Protein AF-A0A835T4K8-F1 (afdb_monomer_lite)

Structure (mmCIF, N/CA/C/O backbone):
data_AF-A0A835T4K8-F1
#
_entry.id   AF-A0A835T4K8-F1
#
loop_
_atom_site.group_PDB
_atom_site.id
_atom_site.type_symbol
_atom_site.label_atom_id
_atom_site.label_alt_id
_atom_site.label_comp_id
_atom_site.label_asym_id
_atom_site.label_entity_id
_atom_site.label_seq_id
_atom_site.pdbx_PDB_ins_code
_atom_site.Cartn_x
_atom_site.Cartn_y
_atom_site.Cartn_z
_atom_site.occupancy
_atom_site.B_iso_or_equiv
_atom_site.auth_seq_id
_atom_site.auth_comp_id
_atom_site.auth_asym_id
_atom_site.auth_atom_id
_atom_site.pdbx_PDB_model_num
ATOM 1 N N . MET A 1 1 ? 9.497 -25.000 -21.346 1.00 41.28 1 MET A N 1
ATOM 2 C CA . MET A 1 1 ? 8.220 -25.095 -22.082 1.00 41.28 1 MET A CA 1
ATOM 3 C C . MET A 1 1 ? 7.830 -23.677 -22.474 1.00 41.28 1 MET A C 1
ATOM 5 O O . MET A 1 1 ? 7.503 -22.902 -21.590 1.00 41.28 1 MET A O 1
ATOM 9 N N . GLN A 1 2 ? 7.992 -23.298 -23.743 1.00 48.81 2 GLN A N 1
ATOM 10 C CA . GLN A 1 2 ? 7.588 -21.987 -24.271 1.00 48.81 2 GLN A CA 1
ATOM 11 C C . GLN A 1 2 ? 6.262 -22.185 -25.005 1.00 48.81 2 GLN A C 1
ATOM 13 O O . GLN A 1 2 ? 6.246 -22.577 -26.166 1.00 48.81 2 GLN A O 1
ATOM 18 N N . GLN A 1 3 ? 5.153 -22.020 -24.285 1.00 55.59 3 GLN A N 1
ATOM 19 C CA . GLN A 1 3 ? 3.846 -21.821 -24.908 1.00 55.59 3 GLN A CA 1
ATOM 20 C C . GLN A 1 3 ? 3.642 -20.318 -25.089 1.00 55.59 3 GLN A C 1
ATOM 22 O O . GLN A 1 3 ? 3.999 -19.540 -24.206 1.00 55.59 3 GLN A O 1
ATOM 27 N N . GLU A 1 4 ? 3.094 -19.912 -26.231 1.00 58.22 4 GLU A N 1
ATOM 28 C CA . GLU A 1 4 ? 2.767 -18.512 -26.489 1.00 58.22 4 GLU A CA 1
ATOM 29 C C . GLU A 1 4 ? 1.722 -18.013 -25.483 1.00 58.22 4 GLU A C 1
ATOM 31 O O . GLU A 1 4 ? 0.611 -18.546 -25.382 1.00 58.22 4 GLU A O 1
ATOM 36 N N . CYS A 1 5 ? 2.081 -16.978 -24.722 1.00 62.59 5 CYS A N 1
ATOM 37 C CA . CYS A 1 5 ? 1.152 -16.302 -23.827 1.00 62.59 5 CYS A CA 1
ATOM 38 C C . CYS A 1 5 ? -0.005 -15.711 -24.648 1.00 62.59 5 CYS A C 1
ATOM 40 O O . CYS A 1 5 ? 0.227 -15.073 -25.670 1.00 62.59 5 CYS A O 1
ATOM 42 N N . TYR A 1 6 ? -1.240 -15.899 -24.170 1.00 57.28 6 TYR A N 1
ATOM 43 C CA . TYR A 1 6 ? -2.485 -15.427 -24.804 1.00 57.28 6 TYR A CA 1
ATOM 44 C C . TYR A 1 6 ? -2.905 -16.141 -26.106 1.00 57.28 6 TYR A C 1
ATOM 46 O O . TYR A 1 6 ? -3.811 -15.667 -26.787 1.00 57.28 6 TYR A O 1
ATOM 54 N N . SER A 1 7 ? -2.344 -17.317 -26.415 1.00 55.56 7 SER A N 1
ATOM 55 C CA . SER A 1 7 ? -2.743 -18.132 -27.575 1.00 55.56 7 SER A CA 1
ATOM 56 C C . SER A 1 7 ? -3.488 -19.419 -27.171 1.00 55.56 7 SER A C 1
ATOM 58 O O . SER A 1 7 ? -3.120 -20.107 -26.213 1.00 55.56 7 SER A O 1
ATOM 60 N N . GLY A 1 8 ? -4.566 -19.746 -27.896 1.00 71.25 8 GLY A N 1
ATOM 61 C CA . GLY A 1 8 ? -5.300 -21.016 -27.796 1.00 71.25 8 GLY A CA 1
ATOM 62 C C . GLY A 1 8 ? -5.804 -21.385 -26.390 1.00 71.25 8 GLY A C 1
ATOM 63 O O . GLY A 1 8 ? -6.522 -20.627 -25.734 1.00 71.25 8 GLY A O 1
ATOM 64 N N . THR A 1 9 ? -5.437 -22.582 -25.922 1.00 62.53 9 THR A N 1
ATOM 65 C CA . THR A 1 9 ? -5.886 -23.188 -24.652 1.00 62.53 9 THR A CA 1
ATOM 66 C C . THR A 1 9 ? -5.449 -22.395 -23.411 1.00 62.53 9 THR A C 1
ATOM 68 O O . THR A 1 9 ? -6.134 -22.436 -22.388 1.00 62.53 9 THR A O 1
ATOM 71 N N . HIS A 1 10 ? -4.351 -21.627 -23.487 1.00 63.00 10 HIS A N 1
ATOM 72 C CA . HIS A 1 10 ? -3.866 -20.800 -22.374 1.00 63.00 10 HIS A CA 1
ATOM 73 C C . HIS A 1 10 ? -4.842 -19.662 -22.041 1.00 63.00 10 HIS A C 1
ATOM 75 O O . HIS A 1 10 ? -5.163 -19.435 -20.874 1.00 63.00 10 HIS A O 1
ATOM 81 N N . LEU A 1 11 ? -5.374 -18.996 -23.070 1.00 65.94 11 LEU A N 1
ATOM 82 C CA . LEU A 1 11 ? -6.341 -17.909 -22.916 1.00 65.94 11 LEU A CA 1
ATOM 83 C C . LEU A 1 11 ? -7.701 -18.419 -22.417 1.00 65.94 11 LEU A C 1
ATOM 85 O O . LEU A 1 11 ? -8.299 -17.821 -21.529 1.00 65.94 11 LEU A O 1
ATOM 89 N N . SER A 1 12 ? -8.193 -19.528 -22.975 1.00 68.44 12 SER A N 1
ATOM 90 C CA . SER A 1 12 ? -9.554 -19.999 -22.687 1.00 68.44 12 SER A CA 1
ATOM 91 C C . SER A 1 12 ? -9.682 -20.787 -21.383 1.00 68.44 12 SER A C 1
ATOM 93 O O . SER A 1 12 ? -10.781 -20.844 -20.840 1.00 68.44 12 SER A O 1
ATOM 95 N N . VAL A 1 13 ? -8.614 -21.434 -20.902 1.00 71.88 13 VAL A N 1
ATOM 96 C CA . VAL A 1 13 ? -8.686 -22.330 -19.733 1.00 71.88 13 VAL A CA 1
ATOM 97 C C . VAL A 1 13 ? -7.884 -21.781 -18.558 1.00 71.88 13 VAL A C 1
ATOM 99 O O . VAL A 1 13 ? -8.412 -21.663 -17.458 1.00 71.88 13 VAL A O 1
ATOM 102 N N . TYR A 1 14 ? -6.629 -21.384 -18.769 1.00 75.25 14 TYR A N 1
ATOM 103 C CA . TYR A 1 14 ? -5.743 -21.018 -17.659 1.00 75.25 14 TYR A CA 1
ATOM 104 C C . TYR A 1 14 ? -5.964 -19.592 -17.148 1.00 75.25 14 TYR A C 1
ATOM 106 O O . TYR A 1 14 ? -5.910 -19.375 -15.939 1.00 75.25 14 TYR A O 1
ATOM 114 N N . VAL A 1 15 ? -6.286 -18.633 -18.024 1.00 78.06 15 VAL A N 1
ATOM 115 C CA . VAL A 1 15 ? -6.652 -17.266 -17.606 1.00 78.06 15 VAL A CA 1
ATOM 116 C C . VAL A 1 15 ? -7.896 -17.245 -16.708 1.00 78.06 15 VAL A C 1
ATOM 118 O O . VAL A 1 15 ? -7.796 -16.682 -15.621 1.00 78.06 15 VAL A O 1
ATOM 121 N N . PRO A 1 16 ? -9.046 -17.861 -17.057 1.00 81.38 16 PRO A N 1
ATOM 122 C CA . PRO A 1 16 ? -10.211 -17.829 -16.174 1.00 81.38 16 PRO A CA 1
ATOM 123 C C . PRO A 1 16 ? -9.976 -18.583 -14.861 1.00 81.38 16 PRO A C 1
ATOM 125 O O . PRO A 1 16 ? -10.434 -18.121 -13.821 1.00 81.38 16 PRO A O 1
ATOM 128 N N . ILE A 1 17 ? -9.216 -19.686 -14.868 1.00 83.12 17 ILE A N 1
ATOM 129 C CA . ILE A 1 17 ? -8.826 -20.380 -13.629 1.00 83.12 17 ILE A CA 1
ATOM 130 C C . ILE A 1 17 ? -7.956 -19.472 -12.753 1.00 83.12 17 ILE A C 1
ATOM 132 O O . ILE A 1 17 ? -8.201 -19.369 -11.553 1.00 83.12 17 ILE A O 1
ATOM 136 N N . GLY A 1 18 ? -6.982 -18.777 -13.344 1.00 79.62 18 GLY A N 1
ATOM 137 C CA . GLY A 1 18 ? -6.147 -17.803 -12.645 1.00 79.62 18 GLY A CA 1
ATOM 138 C C . GLY A 1 18 ? -6.964 -16.644 -12.076 1.00 79.62 18 GLY A C 1
ATOM 139 O O . GLY A 1 18 ? -6.785 -16.286 -10.917 1.00 79.62 18 GLY A O 1
ATOM 140 N N . VAL A 1 19 ? -7.920 -16.112 -12.842 1.00 82.62 19 VAL A N 1
ATOM 141 C CA . VAL A 1 19 ? -8.845 -15.068 -12.379 1.00 82.62 19 VAL A CA 1
ATOM 142 C C . VAL A 1 19 ? -9.666 -15.577 -11.198 1.00 82.62 19 VAL A C 1
ATOM 144 O O . VAL A 1 19 ? -9.672 -14.941 -10.152 1.00 82.62 19 VAL A O 1
ATOM 147 N N . VAL A 1 20 ? -10.299 -16.747 -11.303 1.00 85.75 20 VAL A N 1
ATOM 148 C CA . VAL A 1 20 ? -11.089 -17.316 -10.200 1.00 85.75 20 VAL A CA 1
ATOM 149 C C . VAL A 1 20 ? -10.221 -17.574 -8.969 1.00 85.75 20 VAL A C 1
ATOM 151 O O . VAL A 1 20 ? -10.651 -17.270 -7.860 1.00 85.75 20 VAL A O 1
ATOM 154 N N . ALA A 1 21 ? -8.997 -18.077 -9.140 1.00 82.69 21 ALA A N 1
ATOM 155 C CA . ALA A 1 21 ? -8.068 -18.297 -8.037 1.00 82.69 21 ALA A CA 1
ATOM 156 C C . ALA A 1 21 ? -7.663 -16.979 -7.362 1.00 82.69 21 ALA A C 1
ATOM 158 O O . ALA A 1 21 ? -7.707 -16.897 -6.139 1.00 82.69 21 ALA A O 1
ATOM 159 N N . VAL A 1 22 ? -7.342 -15.931 -8.125 1.00 81.94 22 VAL A N 1
ATOM 160 C CA . VAL A 1 22 ? -7.031 -14.601 -7.576 1.00 81.94 22 VAL A CA 1
ATOM 161 C C . VAL A 1 22 ? -8.241 -14.032 -6.847 1.00 81.94 22 VAL A C 1
ATOM 163 O O . VAL A 1 22 ? -8.120 -13.626 -5.699 1.00 81.94 22 VAL A O 1
ATOM 166 N N . PHE A 1 23 ? -9.428 -14.061 -7.453 1.00 83.06 23 PHE A N 1
ATOM 167 C CA . PHE A 1 23 ? -10.642 -13.576 -6.799 1.00 83.06 23 PHE A CA 1
ATOM 168 C C . PHE A 1 23 ? -10.931 -14.354 -5.512 1.00 83.06 23 PHE A C 1
ATOM 170 O O . PHE A 1 23 ? -11.195 -13.744 -4.480 1.00 83.06 23 PHE A O 1
ATOM 177 N N . MET A 1 24 ? -10.826 -15.683 -5.535 1.00 85.81 24 MET A N 1
ATOM 178 C CA . MET A 1 24 ? -11.051 -16.500 -4.348 1.00 85.81 24 MET A CA 1
ATOM 179 C C . MET A 1 24 ? -9.999 -16.207 -3.274 1.00 85.81 24 MET A C 1
ATOM 181 O O . MET A 1 24 ? -10.359 -15.884 -2.155 1.00 85.81 24 MET A O 1
ATOM 185 N N . TYR A 1 25 ? -8.706 -16.247 -3.574 1.00 83.06 25 TYR A N 1
ATOM 186 C CA . TYR A 1 25 ? -7.681 -16.084 -2.540 1.00 83.06 25 TYR A CA 1
ATOM 187 C C . TYR A 1 25 ? -7.519 -14.641 -2.050 1.00 83.06 25 TYR A C 1
ATOM 189 O O . TYR A 1 25 ? -7.189 -14.439 -0.884 1.00 83.06 25 TYR A O 1
ATOM 197 N N . CYS A 1 26 ? -7.776 -13.641 -2.892 1.00 84.31 26 CYS A N 1
ATOM 198 C CA . CYS A 1 26 ? -7.615 -12.236 -2.525 1.00 84.31 26 CYS A CA 1
ATOM 199 C C . CYS A 1 26 ? -8.864 -11.620 -1.882 1.00 84.31 26 CYS A C 1
ATOM 201 O O . CYS A 1 26 ? -8.721 -10.796 -0.983 1.00 84.31 26 CYS A O 1
ATOM 203 N N . LEU A 1 27 ? -10.080 -11.994 -2.307 1.00 85.56 27 LEU A N 1
ATOM 204 C CA . LEU A 1 27 ? -11.319 -11.415 -1.755 1.00 85.56 27 LEU A CA 1
ATOM 205 C C . LEU A 1 27 ? -11.922 -12.236 -0.616 1.00 85.56 27 LEU A C 1
ATOM 207 O O . LEU A 1 27 ? -12.676 -11.687 0.186 1.00 85.56 27 LEU A O 1
ATOM 211 N N . LEU A 1 28 ? -11.600 -13.526 -0.500 1.00 85.88 28 LEU A N 1
ATOM 212 C CA . LEU A 1 28 ? -12.109 -14.345 0.599 1.00 85.88 28 LEU A CA 1
ATOM 213 C C . LEU A 1 28 ? -11.623 -13.847 1.973 1.00 85.88 28 LEU A C 1
ATOM 215 O O . LEU A 1 28 ? -12.470 -13.745 2.855 1.00 85.88 28 LEU A O 1
ATOM 219 N N . PRO A 1 29 ? -10.350 -13.453 2.188 1.00 85.50 29 PRO A N 1
ATOM 220 C CA . PRO A 1 29 ? -9.915 -12.892 3.470 1.00 85.50 29 PRO A CA 1
ATOM 221 C C . PRO A 1 29 ? -10.694 -11.636 3.921 1.00 85.50 29 PRO A C 1
ATOM 223 O O . PRO A 1 29 ? -11.221 -11.666 5.042 1.00 85.50 29 PRO A O 1
ATOM 226 N N . PRO A 1 30 ? -10.878 -10.580 3.092 1.00 85.88 30 PRO A N 1
ATOM 227 C CA . PRO A 1 30 ? -11.669 -9.411 3.487 1.00 85.88 30 PRO A CA 1
ATOM 228 C C . PRO A 1 30 ? -13.146 -9.732 3.689 1.00 85.88 30 PRO A C 1
ATOM 230 O O . PRO A 1 30 ? -13.746 -9.209 4.633 1.00 85.88 30 PRO A O 1
ATOM 233 N N . LEU A 1 31 ? -13.721 -10.627 2.878 1.00 86.38 31 LEU A N 1
ATOM 234 C CA . LEU A 1 31 ? -15.108 -11.075 3.033 1.00 86.38 31 LEU A CA 1
ATOM 235 C C . LEU A 1 31 ? -15.319 -11.879 4.316 1.00 86.38 31 LEU A C 1
ATOM 237 O O . LEU A 1 31 ? -16.278 -11.626 5.039 1.00 86.38 31 LEU A O 1
ATOM 241 N N . VAL A 1 32 ? -14.435 -12.828 4.621 1.00 84.88 32 VAL A N 1
ATOM 242 C CA . VAL A 1 32 ? -14.511 -13.635 5.846 1.00 84.88 32 VAL A CA 1
ATOM 243 C C . VAL A 1 32 ? -14.350 -12.739 7.066 1.00 84.88 32 VAL A C 1
ATOM 245 O O . VAL A 1 32 ? -15.167 -12.831 7.978 1.00 84.88 32 VAL A O 1
ATOM 248 N N . SER A 1 33 ? -13.374 -11.826 7.056 1.00 80.62 33 SER A N 1
ATOM 249 C CA . SER A 1 33 ? -13.172 -10.859 8.142 1.00 80.62 33 SER A CA 1
ATOM 250 C C . SER A 1 33 ? -14.419 -9.991 8.348 1.00 80.62 33 SER A C 1
ATOM 252 O O . SER A 1 33 ? -14.897 -9.850 9.473 1.00 80.62 33 SER A O 1
ATOM 254 N N . TYR A 1 34 ? -15.021 -9.503 7.258 1.00 83.44 34 TYR A N 1
ATOM 255 C CA . TYR A 1 34 ? -16.244 -8.699 7.304 1.00 83.44 34 TYR A CA 1
ATOM 256 C C . TYR A 1 34 ? -17.441 -9.484 7.852 1.00 83.44 34 TYR A C 1
ATOM 258 O O . TYR A 1 34 ? -18.149 -9.011 8.743 1.00 83.44 34 TYR A O 1
ATOM 266 N N . LEU A 1 35 ? -17.675 -10.693 7.333 1.00 83.06 35 LEU A N 1
ATOM 267 C CA . LEU A 1 35 ? -18.799 -11.547 7.718 1.00 83.06 35 LEU A CA 1
ATOM 268 C C . LEU A 1 35 ? -18.691 -12.011 9.166 1.00 83.06 35 LEU A C 1
ATOM 270 O O . LEU A 1 35 ? -19.697 -12.045 9.876 1.00 83.06 35 LEU A O 1
ATOM 274 N N . LEU A 1 36 ? -17.482 -12.344 9.612 1.00 76.12 36 LEU A N 1
ATOM 275 C CA . LEU A 1 36 ? -17.216 -12.725 10.990 1.00 76.12 36 LEU A CA 1
ATOM 276 C C . LEU A 1 36 ? -17.552 -11.558 11.923 1.00 76.12 36 LEU A C 1
ATOM 278 O O . LEU A 1 36 ? -18.342 -11.723 12.854 1.00 76.12 36 LEU A O 1
ATOM 282 N N . MET A 1 37 ? -17.060 -10.357 11.615 1.00 71.25 37 MET A N 1
ATOM 283 C CA . MET A 1 37 ? -17.355 -9.164 12.408 1.00 71.25 37 MET A CA 1
ATOM 284 C C . MET A 1 37 ? -18.851 -8.809 12.392 1.00 71.25 37 MET A C 1
ATOM 286 O O . MET A 1 37 ? -19.435 -8.474 13.423 1.00 71.25 37 MET A O 1
ATOM 290 N N . TRP A 1 38 ? -19.510 -8.948 11.236 1.00 75.88 38 TRP A N 1
ATOM 291 C CA . TRP A 1 38 ? -20.951 -8.730 11.100 1.00 75.88 38 TRP A CA 1
ATOM 292 C C . TRP A 1 38 ? -21.766 -9.718 11.937 1.00 75.88 38 TRP A C 1
ATOM 294 O O . TRP A 1 38 ? -22.768 -9.335 12.542 1.00 75.88 38 TRP A O 1
ATOM 304 N N . ARG A 1 39 ? -21.363 -10.992 11.977 1.00 73.19 39 ARG A N 1
ATOM 305 C CA . ARG A 1 39 ? -22.070 -12.048 12.712 1.00 73.19 39 ARG A CA 1
ATOM 306 C C . ARG A 1 39 ? -21.904 -11.889 14.223 1.00 73.19 39 ARG A C 1
ATOM 308 O O . ARG A 1 39 ? -22.876 -12.055 14.956 1.00 73.19 39 ARG A O 1
ATOM 315 N N . HIS A 1 40 ? -20.714 -11.500 14.675 1.00 67.19 40 HIS A N 1
ATOM 316 C CA . HIS A 1 40 ? -20.409 -11.331 16.096 1.00 67.19 40 HIS A CA 1
ATOM 317 C C . HIS A 1 40 ? -20.816 -9.964 16.672 1.00 67.19 40 HIS A C 1
ATOM 319 O O . HIS A 1 40 ? -20.864 -9.826 17.891 1.00 67.19 40 HIS A O 1
ATOM 325 N N . ARG A 1 41 ? -21.253 -8.994 15.849 1.00 65.62 41 ARG A N 1
ATOM 326 C CA . ARG A 1 41 ? -21.726 -7.662 16.301 1.00 65.62 41 ARG A CA 1
ATOM 327 C C . ARG A 1 41 ? -22.867 -7.676 17.332 1.00 65.62 41 ARG A C 1
ATOM 329 O O . ARG A 1 41 ? -23.146 -6.645 17.931 1.00 65.62 41 ARG A O 1
ATOM 336 N N . LYS A 1 42 ? -23.604 -8.788 17.463 1.00 59.31 42 LYS A N 1
ATOM 337 C CA . LYS A 1 42 ? -24.748 -8.937 18.386 1.00 59.31 42 LYS A CA 1
ATOM 338 C C . LYS A 1 42 ? -24.445 -9.815 19.610 1.00 59.31 42 LYS A C 1
ATOM 340 O O . LYS A 1 42 ? -25.319 -9.963 20.452 1.00 59.31 42 LYS A O 1
ATOM 345 N N . GLN A 1 43 ? -23.241 -10.384 19.711 1.00 55.53 43 GLN A N 1
ATOM 346 C CA . GLN A 1 43 ? -22.799 -11.264 20.807 1.00 55.53 43 GLN A CA 1
ATOM 347 C C . GLN A 1 43 ? -21.579 -10.676 21.543 1.00 55.53 43 GLN A C 1
ATOM 349 O O . GLN A 1 43 ? -20.693 -11.407 21.973 1.00 55.53 43 GLN A O 1
ATOM 354 N N . LEU A 1 44 ? -21.510 -9.345 21.667 1.00 51.38 44 LEU A N 1
ATOM 355 C CA . LEU A 1 44 ? -20.374 -8.653 22.294 1.00 51.38 44 LEU A CA 1
ATOM 356 C C . LEU A 1 44 ? -20.209 -8.931 23.802 1.00 51.38 44 LEU A C 1
ATOM 358 O O . LEU A 1 44 ? -19.161 -8.601 24.344 1.00 51.38 44 LEU A O 1
ATOM 362 N N . ASP A 1 45 ? -21.200 -9.535 24.461 1.00 51.97 45 ASP A N 1
ATOM 363 C CA . ASP A 1 45 ? -21.183 -9.795 25.911 1.00 51.97 45 ASP A CA 1
ATOM 364 C C . ASP A 1 45 ? -20.706 -11.215 26.277 1.00 51.97 45 ASP A C 1
ATOM 366 O O . ASP A 1 45 ? -20.682 -11.596 27.446 1.00 51.97 45 ASP A O 1
ATOM 370 N N . ASP A 1 46 ? -20.333 -12.030 25.283 1.00 56.66 46 ASP A N 1
ATOM 371 C CA . ASP A 1 46 ? -19.881 -13.397 25.528 1.00 56.66 46 ASP A CA 1
ATOM 372 C C . ASP A 1 46 ? -18.370 -13.429 25.827 1.00 56.66 46 ASP A C 1
ATOM 374 O O . ASP A 1 46 ? -17.520 -13.128 24.979 1.00 56.66 46 ASP A O 1
ATOM 378 N N . HIS A 1 47 ? -18.030 -13.802 27.064 1.00 54.19 47 HIS A N 1
ATOM 379 C CA . HIS A 1 47 ? -16.677 -13.774 27.636 1.00 54.19 47 HIS A CA 1
ATOM 380 C C . HIS A 1 47 ? -15.651 -14.568 26.800 1.00 54.19 47 HIS A C 1
ATOM 382 O O . HIS A 1 47 ? -14.459 -14.260 26.803 1.00 54.19 47 HIS A O 1
ATOM 388 N N . HIS A 1 48 ? -16.117 -15.569 26.043 1.00 55.66 48 HIS A N 1
ATOM 389 C CA . HIS A 1 48 ? -15.283 -16.421 25.194 1.00 55.66 48 HIS A CA 1
ATOM 390 C C . HIS A 1 48 ? -14.872 -15.736 23.875 1.00 55.66 48 HIS A C 1
ATOM 392 O O . HIS A 1 48 ? -13.730 -15.861 23.428 1.00 55.66 48 HIS A O 1
ATOM 398 N N . VAL A 1 49 ? -15.769 -14.942 23.278 1.00 56.62 49 VAL A N 1
ATOM 399 C CA . VAL A 1 49 ? -15.502 -14.173 22.047 1.00 56.62 49 VAL A CA 1
ATOM 400 C C . VAL A 1 49 ? -14.545 -13.015 22.35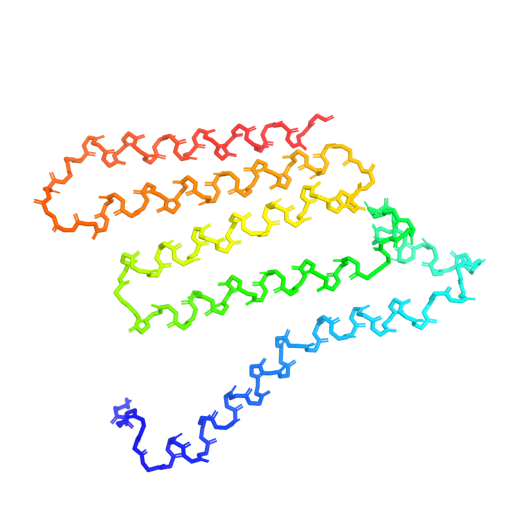3 1.00 56.62 49 VAL A C 1
ATOM 402 O O . VAL A 1 49 ? -13.633 -12.739 21.574 1.00 56.62 49 VAL A O 1
ATOM 405 N N . GLY A 1 50 ? -14.671 -12.402 23.534 1.00 57.03 50 GLY A N 1
ATOM 406 C CA . GLY A 1 50 ? -13.779 -11.340 24.005 1.00 57.03 50 GLY A CA 1
ATOM 407 C C . GLY A 1 50 ? -12.322 -11.768 24.230 1.00 57.03 50 GLY A C 1
ATOM 408 O O . GLY A 1 50 ? -11.431 -10.936 24.084 1.00 57.03 50 GLY A O 1
ATOM 409 N N . GLN A 1 51 ? -12.039 -13.041 24.536 1.00 56.09 51 GLN A N 1
ATOM 410 C CA . GLN A 1 51 ? -10.656 -13.519 24.696 1.00 56.09 51 GLN A CA 1
ATOM 411 C C . GLN A 1 51 ? -9.975 -13.851 23.364 1.00 56.09 51 GLN A C 1
ATOM 413 O O . GLN A 1 51 ? -8.806 -13.517 23.183 1.00 56.09 51 GLN A O 1
ATOM 418 N N . VAL A 1 52 ? -10.700 -14.453 22.417 1.00 60.50 52 VAL A N 1
ATOM 419 C CA . VAL A 1 52 ? -10.140 -14.841 21.109 1.00 60.50 52 VAL A CA 1
ATOM 420 C C . VAL A 1 52 ? -10.064 -13.643 20.159 1.00 60.50 52 VAL A C 1
ATOM 422 O O . VAL A 1 52 ? -9.042 -13.424 19.512 1.00 60.50 52 VAL A O 1
ATOM 425 N N . TYR A 1 53 ? -11.111 -12.815 20.115 1.00 59.41 53 TYR A N 1
ATOM 426 C CA . TYR A 1 53 ? -11.163 -11.624 19.260 1.00 59.41 53 TYR A CA 1
ATOM 427 C C . TYR A 1 53 ? -10.725 -10.351 19.975 1.00 59.41 53 TYR A C 1
ATOM 429 O O . TYR A 1 53 ? -10.619 -9.308 19.336 1.00 59.41 53 TYR A O 1
ATOM 437 N N . GLY A 1 54 ? -10.419 -10.416 21.275 1.00 56.12 54 GLY A N 1
ATOM 438 C CA . GLY A 1 54 ? -9.977 -9.273 22.070 1.00 56.12 54 GLY A CA 1
ATOM 439 C C . GLY A 1 54 ? -8.745 -8.586 21.502 1.00 56.12 54 GLY A C 1
ATOM 440 O O . GLY A 1 54 ? -8.674 -7.368 21.539 1.00 56.12 54 GLY A O 1
ATOM 441 N N . PHE A 1 55 ? -7.803 -9.315 20.903 1.00 58.38 55 PHE A N 1
ATOM 442 C CA . PHE A 1 55 ? -6.662 -8.685 20.232 1.00 58.38 55 PHE A CA 1
ATOM 443 C C . PHE A 1 55 ? -7.089 -7.848 19.011 1.00 58.38 55 PHE A C 1
ATOM 445 O O . PHE A 1 55 ? -6.635 -6.716 18.849 1.00 58.38 55 PHE A O 1
ATOM 452 N N . LEU A 1 56 ? -8.020 -8.369 18.204 1.00 57.06 56 LEU A N 1
ATOM 453 C CA . LEU A 1 56 ? -8.544 -7.698 17.012 1.00 57.06 56 LEU A CA 1
ATOM 454 C C . LEU A 1 56 ? -9.457 -6.513 17.384 1.00 57.06 56 LEU A C 1
ATOM 456 O O . LEU A 1 56 ? -9.321 -5.423 16.842 1.00 57.06 56 LEU A O 1
ATOM 460 N N . TYR A 1 57 ? -10.344 -6.693 18.367 1.00 58.53 57 TYR A N 1
ATOM 461 C CA . TYR A 1 57 ? -11.296 -5.675 18.828 1.00 58.53 57 TYR A CA 1
ATOM 462 C C . TYR A 1 57 ? -10.654 -4.577 19.683 1.00 58.53 57 TYR A C 1
ATOM 464 O O . TYR A 1 57 ? -11.111 -3.440 19.660 1.00 58.53 57 TYR A O 1
ATOM 472 N N . LYS A 1 58 ? -9.593 -4.872 20.446 1.00 62.41 58 LYS A N 1
ATOM 473 C CA . LYS A 1 58 ? -8.957 -3.889 21.346 1.00 62.41 58 LYS A CA 1
ATOM 474 C C . LYS A 1 58 ? -8.063 -2.902 20.593 1.00 62.41 58 LYS A C 1
ATOM 476 O O . LYS A 1 58 ? -7.786 -1.824 21.125 1.00 62.41 58 LYS A O 1
ATOM 481 N N . ARG A 1 59 ? -7.648 -3.249 19.365 1.00 66.69 59 ARG A N 1
ATOM 482 C CA . ARG A 1 59 ? -6.840 -2.407 18.470 1.00 66.69 59 ARG A CA 1
ATOM 483 C C . ARG A 1 59 ? -7.642 -1.254 17.857 1.00 66.69 59 ARG A C 1
ATOM 485 O O . ARG A 1 59 ? -7.095 -0.159 17.705 1.00 66.69 59 ARG A O 1
ATOM 492 N N . TYR A 1 60 ? -8.924 -1.469 17.565 1.00 71.38 60 TYR A N 1
ATOM 493 C CA . TYR A 1 60 ? -9.792 -0.489 16.903 1.00 71.38 60 TYR A CA 1
ATOM 494 C C . TYR A 1 60 ? -10.841 0.085 17.861 1.00 71.38 60 TYR A C 1
ATOM 496 O O . TYR A 1 60 ? -11.161 -0.502 18.894 1.00 71.38 60 TYR A O 1
ATOM 504 N N . ARG A 1 61 ? -11.377 1.269 17.555 1.00 67.12 61 ARG A N 1
ATOM 505 C CA . ARG A 1 61 ? -12.536 1.798 18.294 1.00 67.12 61 ARG A CA 1
ATOM 506 C C . ARG A 1 61 ? -13.794 1.033 17.874 1.00 67.12 61 ARG A C 1
ATOM 508 O O . ARG A 1 61 ? -13.960 0.740 16.696 1.00 67.12 61 ARG A O 1
ATOM 515 N N . GLU A 1 62 ? -14.728 0.806 18.798 1.00 66.81 62 GLU A N 1
ATOM 516 C CA . GLU A 1 62 ? -15.985 0.063 18.549 1.00 66.81 62 GLU A CA 1
ATOM 517 C C . GLU A 1 62 ? -16.809 0.610 17.366 1.00 66.81 62 GLU A C 1
ATOM 519 O O . GLU A 1 62 ? -17.512 -0.135 16.683 1.00 66.81 62 GLU A O 1
ATOM 524 N N . ARG A 1 63 ? -16.675 1.911 17.067 1.00 70.81 63 ARG A N 1
ATOM 525 C CA . ARG A 1 63 ? -17.310 2.570 15.914 1.00 70.81 63 ARG A CA 1
ATOM 526 C C . ARG A 1 63 ? -16.811 2.048 14.555 1.00 70.81 63 ARG A C 1
ATOM 528 O O . ARG A 1 63 ? -17.550 2.136 13.578 1.00 70.81 63 ARG A O 1
ATOM 535 N N . TYR A 1 64 ? -15.603 1.490 14.496 1.00 73.56 64 TYR A N 1
ATOM 536 C CA . TYR A 1 64 ? -14.921 1.041 13.278 1.00 73.56 64 TYR A CA 1
ATOM 537 C C . TYR A 1 64 ? -14.740 -0.481 13.245 1.00 73.56 64 TYR A C 1
ATOM 539 O O . TYR A 1 64 ? -13.661 -0.995 12.971 1.00 73.56 64 TYR A O 1
ATOM 547 N N . TRP A 1 65 ? -15.812 -1.226 13.515 1.00 73.44 65 TRP A N 1
ATOM 548 C CA . TRP A 1 65 ? -15.785 -2.692 13.508 1.00 73.44 65 TRP A CA 1
ATOM 549 C C . TRP A 1 65 ? -15.339 -3.282 12.156 1.00 73.44 65 TRP A C 1
ATOM 551 O O . TRP A 1 65 ? -14.639 -4.281 12.133 1.00 73.44 65 TRP A O 1
ATOM 561 N N . TYR A 1 66 ? -15.663 -2.658 11.023 1.00 79.62 66 TYR A N 1
ATOM 562 C CA . TYR A 1 66 ? -15.292 -3.154 9.687 1.00 79.62 66 TYR A CA 1
ATOM 563 C C . TYR A 1 66 ? -13.874 -2.757 9.233 1.00 79.62 66 TYR A C 1
ATOM 565 O O . TYR A 1 66 ? -13.494 -3.070 8.106 1.00 79.62 66 TYR A O 1
ATOM 573 N N . TRP A 1 67 ? -13.094 -2.059 10.068 1.00 83.00 67 TRP A N 1
ATOM 574 C CA . TRP A 1 67 ? -11.812 -1.475 9.652 1.00 83.00 67 TRP A CA 1
ATOM 575 C C . TRP A 1 67 ? -10.762 -2.508 9.250 1.00 83.00 67 TRP A C 1
ATOM 577 O O . TRP A 1 67 ? -9.988 -2.275 8.331 1.00 83.00 67 TRP A O 1
ATOM 587 N N . GLU A 1 68 ? -10.780 -3.684 9.875 1.00 82.00 68 GLU A N 1
ATOM 588 C CA . GLU A 1 68 ? -9.879 -4.779 9.505 1.00 82.00 68 GLU A CA 1
ATOM 589 C C . GLU A 1 68 ? -10.061 -5.189 8.032 1.00 82.00 68 GLU A C 1
ATOM 591 O O . GLU A 1 68 ? -9.090 -5.411 7.312 1.00 82.00 68 GLU A O 1
ATOM 596 N N . SER A 1 69 ? -11.305 -5.210 7.543 1.00 85.62 69 SER A N 1
ATOM 597 C CA . SER A 1 69 ? -11.586 -5.455 6.127 1.00 85.62 69 SER A CA 1
ATOM 598 C C . SER A 1 69 ? -11.088 -4.317 5.234 1.00 85.62 69 SER A C 1
ATOM 600 O O . SER A 1 69 ? -10.668 -4.582 4.112 1.00 85.62 69 SER A O 1
ATOM 602 N N . VAL A 1 70 ? -11.107 -3.066 5.711 1.00 88.00 70 VAL A N 1
ATOM 603 C CA . VAL A 1 70 ? -10.573 -1.907 4.971 1.00 88.00 70 VAL A CA 1
ATOM 604 C C . VAL A 1 70 ? -9.060 -2.033 4.809 1.00 88.00 70 VAL A C 1
ATOM 606 O O . VAL A 1 70 ? -8.580 -1.952 3.686 1.00 88.00 70 VAL A O 1
ATOM 609 N N . LEU A 1 71 ? -8.323 -2.357 5.875 1.00 86.75 71 LEU A N 1
ATOM 610 C CA . LEU A 1 71 ? -6.868 -2.569 5.816 1.00 86.75 71 LEU A CA 1
ATOM 611 C C . LEU A 1 71 ? -6.473 -3.696 4.847 1.00 86.75 71 LEU A C 1
ATOM 613 O O . LEU A 1 71 ? -5.489 -3.600 4.108 1.00 86.75 71 LEU A O 1
ATOM 617 N N . GLN A 1 72 ? -7.264 -4.769 4.806 1.00 89.06 72 GLN A N 1
ATOM 618 C CA . GLN A 1 72 ? -7.055 -5.859 3.851 1.00 89.06 72 GLN A CA 1
ATOM 619 C C . GLN A 1 72 ? -7.332 -5.416 2.406 1.00 89.06 72 GLN A C 1
ATOM 621 O O . GLN A 1 72 ? -6.601 -5.812 1.498 1.00 89.06 72 GLN A O 1
ATOM 626 N N . LEU A 1 73 ? -8.340 -4.564 2.179 1.00 89.69 73 LEU A N 1
ATOM 627 C CA . LEU A 1 73 ? -8.615 -3.975 0.863 1.00 89.69 73 LEU A CA 1
ATOM 628 C C . LEU A 1 73 ? -7.519 -2.995 0.420 1.00 89.69 73 LEU A C 1
ATOM 630 O O . LEU A 1 73 ? -7.147 -3.001 -0.750 1.00 89.69 73 LEU A O 1
ATOM 634 N N . GLU A 1 74 ? -6.972 -2.195 1.334 1.00 90.62 74 GLU A N 1
ATOM 635 C CA . GLU A 1 74 ? -5.833 -1.307 1.067 1.00 90.62 74 GLU A CA 1
ATOM 636 C C . GLU A 1 74 ? -4.596 -2.110 0.645 1.00 90.62 74 GLU A C 1
ATOM 638 O O . GLU A 1 74 ? -3.974 -1.819 -0.377 1.00 90.62 74 GLU A O 1
ATOM 643 N N . THR A 1 75 ? -4.298 -3.191 1.370 1.00 89.56 75 THR A N 1
ATOM 644 C CA . THR A 1 75 ? -3.214 -4.118 1.012 1.00 89.56 75 THR A CA 1
ATOM 645 C C . THR A 1 75 ? -3.456 -4.756 -0.357 1.00 89.56 75 THR A C 1
ATOM 647 O O . THR A 1 75 ? -2.542 -4.853 -1.177 1.00 89.56 75 THR A O 1
ATOM 650 N N . LEU A 1 76 ? -4.698 -5.155 -0.646 1.00 90.50 76 LEU A N 1
ATOM 651 C CA . LEU A 1 76 ? -5.064 -5.719 -1.942 1.00 90.50 76 LEU A CA 1
ATOM 652 C C . LEU A 1 76 ? -4.879 -4.709 -3.084 1.00 90.50 76 LEU A C 1
ATOM 654 O O . LEU A 1 76 ? -4.413 -5.090 -4.157 1.00 90.50 76 LEU A O 1
ATOM 658 N N . ALA A 1 77 ? -5.203 -3.433 -2.862 1.00 90.38 77 ALA A N 1
ATOM 659 C CA . ALA A 1 77 ? -4.989 -2.375 -3.845 1.00 90.38 77 ALA A CA 1
ATOM 660 C C . ALA A 1 77 ? -3.498 -2.198 -4.177 1.00 90.38 77 ALA A C 1
ATOM 662 O O . ALA A 1 77 ? -3.147 -2.070 -5.350 1.00 90.38 77 ALA A O 1
ATOM 663 N N . LEU A 1 78 ? -2.617 -2.265 -3.172 1.00 90.88 78 LEU A N 1
ATOM 664 C CA . LEU A 1 78 ? -1.165 -2.211 -3.375 1.00 90.88 78 LEU A CA 1
ATOM 665 C C . LEU A 1 78 ? -0.662 -3.386 -4.217 1.00 90.88 78 LEU A C 1
ATOM 667 O O . LEU A 1 78 ? 0.025 -3.179 -5.217 1.00 90.88 78 LEU A O 1
ATOM 671 N N . VAL A 1 79 ? -1.066 -4.611 -3.867 1.00 90.56 79 VAL A N 1
ATOM 672 C CA . VAL A 1 79 ? -0.706 -5.817 -4.630 1.00 90.56 79 VAL A CA 1
ATOM 673 C C . VAL A 1 79 ? -1.242 -5.741 -6.060 1.00 90.56 79 VAL A C 1
ATOM 675 O O . VAL A 1 79 ? -0.549 -6.123 -7.000 1.00 90.56 79 VAL A O 1
ATOM 678 N N . ALA A 1 80 ? -2.451 -5.209 -6.259 1.00 88.62 80 ALA A N 1
ATOM 679 C CA . ALA A 1 80 ? -3.014 -5.021 -7.590 1.00 88.62 80 ALA A CA 1
ATOM 680 C C . ALA A 1 80 ? -2.156 -4.065 -8.433 1.00 88.62 80 ALA A C 1
ATOM 682 O O . ALA A 1 80 ? -1.809 -4.402 -9.565 1.00 88.62 80 ALA A O 1
ATOM 683 N N . VAL A 1 81 ? -1.758 -2.910 -7.887 1.00 90.44 81 VAL A N 1
ATOM 684 C CA . VAL A 1 81 ? -0.856 -1.981 -8.588 1.00 90.44 81 VAL A CA 1
ATOM 685 C C . VAL A 1 81 ? 0.485 -2.637 -8.895 1.00 90.44 81 VAL A C 1
ATOM 687 O O . VAL A 1 81 ? 1.012 -2.448 -9.987 1.00 90.44 81 VAL A O 1
ATOM 690 N N . GLU A 1 82 ? 1.033 -3.441 -7.988 1.00 87.25 82 GLU A N 1
ATOM 691 C CA . GLU A 1 82 ? 2.303 -4.125 -8.226 1.00 87.25 82 GLU A CA 1
ATOM 692 C C . GLU A 1 82 ? 2.200 -5.175 -9.343 1.00 87.25 82 GLU A C 1
ATOM 694 O O . GLU A 1 82 ? 3.059 -5.234 -10.223 1.00 87.25 82 GLU A O 1
ATOM 699 N N . VAL A 1 83 ? 1.136 -5.984 -9.344 1.00 87.44 83 VAL A N 1
ATOM 700 C CA . VAL A 1 83 ? 0.928 -7.061 -10.322 1.00 87.44 83 VAL A CA 1
ATOM 701 C C . VAL A 1 83 ? 0.572 -6.504 -11.699 1.00 87.44 83 VAL A C 1
ATOM 703 O O . VAL A 1 83 ? 1.200 -6.883 -12.690 1.00 87.44 83 VAL A O 1
ATOM 706 N N . PHE A 1 84 ? -0.407 -5.598 -11.780 1.00 84.44 84 PHE A N 1
ATOM 707 C CA . PHE A 1 84 ? -0.836 -5.000 -13.048 1.00 84.44 84 PHE A CA 1
ATOM 708 C C . PHE A 1 84 ? 0.152 -3.945 -13.555 1.00 84.44 84 PHE A C 1
ATOM 710 O O . PHE A 1 84 ? 0.295 -3.759 -14.763 1.00 84.44 84 PHE A O 1
ATOM 717 N N . GLY A 1 85 ? 0.885 -3.298 -12.649 1.00 84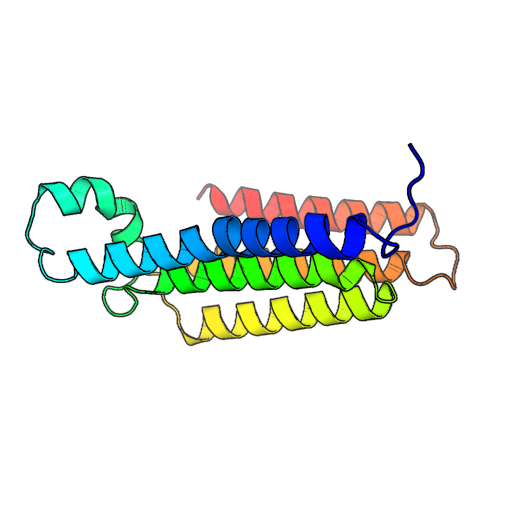.50 85 GLY A N 1
ATOM 718 C CA . GLY A 1 85 ? 1.900 -2.301 -12.971 1.00 84.50 85 GLY A CA 1
ATOM 719 C C . GLY A 1 85 ? 3.076 -2.849 -13.771 1.00 84.50 85 GLY A C 1
ATOM 720 O O . GLY A 1 85 ? 3.699 -2.080 -14.492 1.00 84.50 85 GLY A O 1
ATOM 721 N N . ARG A 1 86 ? 3.324 -4.168 -13.752 1.00 82.88 86 ARG A N 1
ATOM 722 C CA . ARG A 1 86 ? 4.358 -4.812 -14.589 1.00 82.88 86 ARG A CA 1
ATOM 723 C C . ARG A 1 86 ? 4.131 -4.649 -16.093 1.00 82.88 86 ARG A C 1
ATOM 725 O O . ARG A 1 86 ? 5.066 -4.836 -16.863 1.00 82.88 86 ARG A O 1
ATOM 732 N N . ALA A 1 87 ? 2.903 -4.348 -16.516 1.00 82.75 87 ALA A N 1
ATOM 733 C CA . ALA A 1 87 ? 2.584 -4.068 -17.915 1.00 82.75 87 ALA A CA 1
ATOM 734 C C . ALA A 1 87 ? 2.832 -2.597 -18.310 1.00 82.75 87 ALA A C 1
ATOM 736 O O . ALA A 1 87 ? 2.772 -2.265 -19.492 1.00 82.75 87 ALA A O 1
ATOM 737 N N . LEU A 1 88 ? 3.071 -1.712 -17.337 1.00 84.50 88 LEU A N 1
ATOM 738 C CA . LEU A 1 88 ? 3.294 -0.282 -17.538 1.00 84.50 88 LEU A CA 1
ATOM 739 C C . LEU A 1 88 ? 4.791 0.050 -17.544 1.00 84.50 88 LEU A C 1
ATOM 741 O O . LEU A 1 88 ? 5.631 -0.731 -17.107 1.00 84.50 88 LEU A O 1
ATOM 745 N N . VAL A 1 89 ? 5.124 1.256 -18.009 1.00 85.88 89 VAL A N 1
ATOM 746 C CA . VAL A 1 89 ? 6.477 1.815 -17.872 1.00 85.88 89 VAL A CA 1
ATOM 747 C C . VAL A 1 89 ? 6.781 2.046 -16.387 1.00 85.88 89 VAL A C 1
ATOM 749 O O . VAL A 1 89 ? 5.938 2.584 -15.665 1.00 85.88 89 VAL A O 1
ATOM 752 N N . THR A 1 90 ? 7.997 1.707 -15.949 1.00 84.94 90 THR A N 1
ATOM 753 C CA . THR A 1 90 ? 8.453 1.755 -14.545 1.00 84.94 90 THR A CA 1
ATOM 754 C C . THR A 1 90 ? 8.128 3.076 -13.841 1.00 84.94 90 THR A C 1
ATOM 756 O O . THR A 1 90 ? 7.687 3.082 -12.693 1.00 84.94 90 THR A O 1
ATOM 759 N N . SER A 1 91 ? 8.272 4.205 -14.540 1.00 85.50 91 SER A N 1
ATOM 760 C CA . SER A 1 91 ? 7.957 5.536 -14.010 1.00 85.50 91 SER A CA 1
ATOM 761 C C . SER A 1 91 ? 6.471 5.723 -13.691 1.00 85.50 91 SER A C 1
ATOM 763 O O . SER A 1 91 ? 6.124 6.235 -12.629 1.00 85.50 91 SER A O 1
ATOM 765 N N . HIS A 1 92 ? 5.581 5.259 -14.569 1.00 87.62 92 HIS A N 1
ATOM 766 C CA . HIS A 1 92 ? 4.136 5.343 -14.361 1.00 87.62 92 HIS A CA 1
ATOM 767 C C . HIS A 1 92 ? 3.685 4.390 -13.251 1.00 87.62 92 HIS A C 1
ATOM 769 O O . HIS A 1 92 ? 2.851 4.764 -12.428 1.00 87.62 92 HIS A O 1
ATOM 775 N N . GLN A 1 93 ? 4.270 3.189 -13.183 1.00 90.19 93 GLN A N 1
ATOM 776 C CA . GLN A 1 93 ? 4.017 2.241 -12.097 1.00 90.19 93 GLN A CA 1
ATOM 777 C C . GLN A 1 93 ? 4.390 2.836 -10.731 1.00 90.19 93 GLN A C 1
ATOM 779 O O . GLN A 1 93 ? 3.588 2.774 -9.799 1.00 90.19 93 GLN A O 1
ATOM 784 N N . ALA A 1 94 ? 5.576 3.442 -10.613 1.00 89.69 94 ALA A N 1
ATOM 785 C CA . ALA A 1 94 ? 6.036 4.055 -9.369 1.00 89.69 94 ALA A CA 1
ATOM 786 C C . ALA A 1 94 ? 5.136 5.222 -8.929 1.00 89.69 94 ALA A C 1
ATOM 788 O O . ALA A 1 94 ? 4.773 5.308 -7.757 1.00 89.69 94 ALA A O 1
ATOM 789 N N . LEU A 1 95 ? 4.721 6.083 -9.866 1.00 90.56 95 LEU A N 1
ATOM 790 C CA . LEU A 1 95 ? 3.802 7.192 -9.582 1.00 90.56 95 LEU A CA 1
ATOM 791 C C . LEU A 1 95 ? 2.420 6.705 -9.130 1.00 90.56 95 LEU A C 1
ATOM 793 O O . LEU A 1 95 ? 1.852 7.267 -8.194 1.00 90.56 95 LEU A O 1
ATOM 797 N N . LEU A 1 96 ? 1.886 5.649 -9.753 1.00 92.50 96 LEU A N 1
ATOM 798 C CA . LEU A 1 96 ? 0.623 5.036 -9.331 1.00 92.50 96 LEU A CA 1
ATOM 799 C C . LEU A 1 96 ? 0.729 4.442 -7.924 1.00 92.50 96 LEU A C 1
ATOM 801 O O . LEU A 1 96 ? -0.163 4.658 -7.107 1.00 92.50 96 LEU A O 1
ATOM 805 N N . LEU A 1 97 ? 1.823 3.741 -7.621 1.00 92.44 97 LEU A N 1
ATOM 806 C CA . LEU A 1 97 ? 2.060 3.183 -6.290 1.00 92.44 97 LEU A CA 1
ATOM 807 C C . LEU A 1 97 ? 2.158 4.289 -5.227 1.00 92.44 97 LEU A C 1
ATOM 809 O O . LEU A 1 97 ? 1.534 4.189 -4.172 1.00 92.44 97 LEU A O 1
ATOM 813 N N . LEU A 1 98 ? 2.868 5.379 -5.536 1.00 92.00 98 LEU A N 1
ATOM 814 C CA . LEU A 1 98 ? 2.964 6.558 -4.675 1.00 92.00 98 LEU A CA 1
ATOM 815 C C . LEU A 1 98 ? 1.586 7.195 -4.430 1.00 92.00 98 LEU A C 1
ATOM 817 O O . LEU A 1 98 ? 1.244 7.519 -3.294 1.00 92.00 98 LEU A O 1
ATOM 821 N N . ALA A 1 99 ? 0.771 7.336 -5.480 1.00 93.06 99 ALA A N 1
ATOM 822 C CA . ALA A 1 99 ? -0.585 7.866 -5.367 1.00 93.06 99 ALA A CA 1
ATOM 8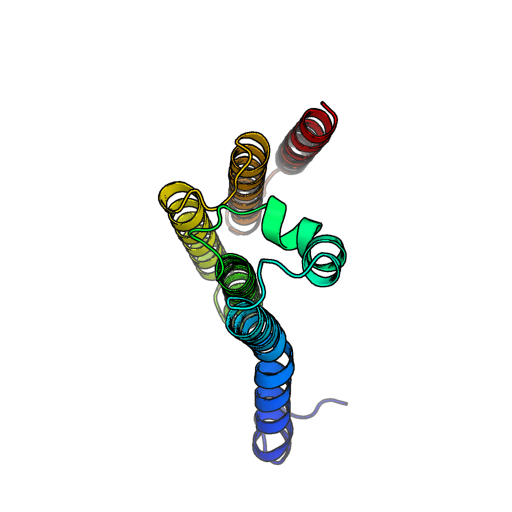23 C C . ALA A 1 99 ? -1.462 6.990 -4.461 1.00 93.06 99 ALA A C 1
ATOM 825 O O . ALA A 1 99 ? -2.186 7.517 -3.616 1.00 93.06 99 ALA A O 1
ATOM 826 N N . VAL A 1 100 ? -1.362 5.662 -4.579 1.00 93.94 100 VAL A N 1
ATOM 827 C CA . VAL A 1 100 ? -2.092 4.737 -3.703 1.00 93.94 100 VAL A CA 1
ATOM 828 C C . VAL A 1 100 ? -1.621 4.853 -2.252 1.00 93.94 100 VAL A C 1
ATOM 830 O O . VAL A 1 100 ? -2.471 4.942 -1.369 1.00 93.94 100 VAL A O 1
ATOM 833 N N . PHE A 1 101 ? -0.315 4.954 -1.981 1.00 93.00 101 PHE A N 1
ATOM 834 C CA . PHE A 1 101 ? 0.176 5.199 -0.618 1.00 93.00 101 PHE A CA 1
ATOM 835 C C . PHE A 1 101 ? -0.355 6.504 -0.018 1.00 93.00 101 PHE A C 1
ATOM 837 O O . PHE A 1 101 ? -0.737 6.522 1.151 1.00 93.00 101 PHE A O 1
ATOM 844 N N . LEU A 1 102 ? -0.430 7.581 -0.805 1.00 91.25 102 LEU A N 1
ATOM 845 C CA . LEU A 1 102 ? -0.990 8.856 -0.346 1.00 91.25 102 LEU A CA 1
ATOM 846 C C . LEU A 1 102 ? -2.483 8.743 -0.020 1.00 91.25 102 LEU A C 1
ATOM 848 O O . LEU A 1 102 ? -2.923 9.262 1.005 1.00 91.25 102 LEU A O 1
ATOM 852 N N . VAL A 1 103 ? -3.258 8.047 -0.859 1.00 93.06 103 VAL A N 1
ATOM 853 C CA . VAL A 1 103 ? -4.690 7.812 -0.613 1.00 93.06 103 VAL A CA 1
ATOM 854 C C . VAL A 1 103 ? -4.891 6.965 0.642 1.00 93.06 103 VAL A C 1
ATOM 856 O O . VAL A 1 103 ? -5.678 7.350 1.504 1.00 93.06 103 VAL A O 1
ATOM 859 N N . ILE A 1 104 ? -4.148 5.864 0.786 1.00 91.62 104 ILE A N 1
ATOM 860 C CA . ILE A 1 104 ? -4.183 4.996 1.973 1.00 91.62 104 ILE A CA 1
ATOM 861 C C . ILE A 1 104 ? -3.818 5.793 3.231 1.00 91.62 104 ILE A C 1
ATOM 863 O O . ILE A 1 104 ? -4.524 5.730 4.235 1.00 91.62 104 ILE A O 1
ATOM 867 N N . GLY A 1 105 ? -2.761 6.607 3.177 1.00 88.81 105 GLY A N 1
ATOM 868 C CA . GLY A 1 105 ? -2.370 7.470 4.293 1.00 88.81 105 GLY A CA 1
ATOM 869 C C . GLY A 1 105 ? -3.450 8.485 4.665 1.00 88.81 105 GLY A C 1
ATOM 870 O O . GLY A 1 105 ? -3.749 8.664 5.845 1.00 88.81 105 GLY A O 1
ATOM 871 N N . ALA A 1 106 ? -4.094 9.110 3.676 1.00 89.25 106 ALA A N 1
ATOM 872 C CA . ALA A 1 106 ? -5.189 10.047 3.911 1.00 89.25 106 ALA A CA 1
ATOM 873 C C . ALA A 1 106 ? -6.419 9.363 4.531 1.00 89.25 106 ALA A C 1
ATOM 875 O O . ALA A 1 106 ? -7.024 9.904 5.461 1.00 89.25 106 ALA A O 1
ATOM 876 N N . VAL A 1 107 ? -6.782 8.167 4.059 1.00 89.25 107 VAL A N 1
ATOM 877 C CA . VAL A 1 107 ? -7.901 7.378 4.600 1.00 89.25 107 VAL A CA 1
ATOM 878 C C . VAL A 1 107 ? -7.624 6.970 6.048 1.00 89.25 107 VAL A C 1
ATOM 880 O O . VAL A 1 107 ? -8.450 7.243 6.923 1.00 89.25 107 VAL A O 1
ATOM 883 N N . ASN A 1 108 ? -6.442 6.422 6.333 1.00 87.88 108 ASN A N 1
ATOM 884 C CA . ASN A 1 108 ? -6.063 6.019 7.689 1.00 87.88 108 ASN A CA 1
ATOM 885 C C . ASN A 1 108 ? -6.012 7.211 8.660 1.00 87.88 108 ASN A C 1
ATOM 887 O O . ASN A 1 108 ? -6.539 7.131 9.776 1.00 87.88 108 ASN A O 1
ATOM 891 N N . MET A 1 109 ? -5.489 8.359 8.216 1.00 84.00 109 MET A N 1
ATOM 892 C CA . MET A 1 109 ? -5.416 9.570 9.039 1.00 84.00 109 MET A CA 1
ATOM 893 C C . MET A 1 109 ? -6.797 10.182 9.318 1.00 84.00 109 MET A C 1
ATOM 895 O O . MET A 1 109 ? -7.083 10.580 10.448 1.00 84.00 109 MET A O 1
ATOM 899 N N . THR A 1 110 ? -7.676 10.243 8.312 1.00 84.62 110 THR A N 1
ATOM 900 C CA . THR A 1 110 ? -9.024 10.827 8.462 1.00 84.62 110 THR A CA 1
ATOM 901 C C . THR A 1 110 ? -9.949 9.949 9.293 1.00 84.62 110 THR A C 1
ATOM 903 O O . THR A 1 110 ? -10.755 10.460 10.072 1.00 84.62 110 THR A O 1
ATOM 906 N N . CYS A 1 111 ? -9.830 8.629 9.164 1.00 78.88 111 CYS A N 1
ATOM 907 C CA . CYS A 1 111 ? -10.703 7.708 9.871 1.00 78.88 111 CYS A CA 1
ATOM 908 C C . CYS A 1 111 ? -10.220 7.395 11.294 1.00 78.88 111 CYS A C 1
ATOM 910 O O . CYS A 1 111 ? -11.058 7.025 12.114 1.00 78.88 111 CYS A O 1
ATOM 912 N N . SER A 1 112 ? -8.931 7.592 11.625 1.00 70.62 112 SER A N 1
ATOM 913 C CA . SER A 1 112 ? -8.343 7.387 12.969 1.00 70.62 112 SER A CA 1
ATOM 914 C C . SER A 1 112 ? -8.960 6.183 13.700 1.00 70.62 112 SER A C 1
ATOM 916 O O . SER A 1 112 ? -9.447 6.263 14.835 1.00 70.62 112 SER A O 1
ATOM 918 N N . ALA A 1 113 ? -9.044 5.058 12.987 1.00 70.44 113 ALA A N 1
ATOM 919 C CA . ALA A 1 113 ? -9.806 3.905 13.447 1.00 70.44 113 ALA A CA 1
ATOM 920 C C . ALA A 1 113 ? -9.098 3.167 14.587 1.00 70.44 113 ALA A C 1
ATOM 922 O O . ALA A 1 113 ? -9.741 2.506 15.412 1.00 70.44 113 ALA A O 1
ATOM 923 N N . MET A 1 114 ? -7.774 3.313 14.660 1.00 77.19 114 MET A N 1
ATOM 924 C CA . MET A 1 114 ? -6.948 2.738 15.708 1.00 77.19 114 MET A CA 1
ATOM 925 C C . MET A 1 114 ? -7.139 3.467 17.039 1.00 77.19 114 MET A C 1
ATOM 927 O O . MET A 1 114 ? -7.264 4.689 17.130 1.00 77.19 114 MET A O 1
ATOM 931 N N . ARG A 1 115 ? -7.173 2.681 18.113 1.00 73.56 115 ARG A N 1
ATOM 932 C CA . ARG A 1 115 ? -7.415 3.174 19.470 1.00 73.56 115 ARG A CA 1
ATOM 933 C C . ARG A 1 115 ? -6.186 3.848 20.080 1.00 73.56 115 ARG A C 1
ATOM 935 O O . ARG A 1 115 ? -6.342 4.779 20.865 1.00 73.56 115 ARG A O 1
ATOM 942 N N . SER A 1 116 ? -4.989 3.369 19.746 1.00 80.00 116 SER A N 1
ATOM 943 C CA . SER A 1 116 ? -3.725 3.873 20.289 1.00 80.00 116 SER A CA 1
ATOM 944 C C . SER A 1 116 ? -3.074 4.874 19.340 1.00 80.00 116 SER A C 1
ATOM 946 O O . SER A 1 116 ? -2.891 4.579 18.160 1.00 80.00 116 SER A O 1
ATOM 948 N N . HIS A 1 117 ? -2.666 6.026 19.879 1.00 78.50 117 HIS A N 1
ATOM 949 C CA . HIS A 1 117 ? -1.930 7.051 19.136 1.00 78.50 117 HIS A CA 1
ATOM 950 C C . HIS A 1 117 ? -0.596 6.521 18.593 1.00 78.50 117 HIS A C 1
ATOM 952 O O . HIS A 1 117 ? -0.205 6.854 17.482 1.00 78.50 117 HIS A O 1
ATOM 958 N N . PHE A 1 118 ? 0.066 5.633 19.340 1.00 80.56 118 PHE A N 1
ATOM 959 C CA . PHE A 1 118 ? 1.308 4.991 18.910 1.00 80.56 118 PHE A CA 1
ATOM 960 C C . PHE A 1 118 ? 1.138 4.200 17.608 1.00 80.56 118 PHE A C 1
ATOM 962 O O . PHE A 1 118 ? 1.967 4.278 16.710 1.00 80.56 118 PHE A O 1
ATOM 969 N N . LEU A 1 119 ? 0.016 3.490 17.472 1.00 80.69 119 LEU A N 1
ATOM 970 C CA . LEU A 1 119 ? -0.285 2.700 16.280 1.00 80.69 119 LEU A CA 1
ATOM 971 C C . LEU A 1 119 ? -0.528 3.583 15.051 1.00 80.69 119 LEU A C 1
ATOM 973 O O . LEU A 1 119 ? -0.082 3.240 13.963 1.00 80.69 119 LEU A O 1
ATOM 977 N N . VAL A 1 120 ? -1.193 4.728 15.242 1.00 82.31 120 VAL A N 1
ATOM 978 C CA . VAL A 1 120 ? -1.424 5.730 14.184 1.00 82.31 120 VAL A CA 1
ATOM 979 C C . VAL A 1 120 ? -0.104 6.330 13.714 1.00 82.31 120 VAL A C 1
ATOM 981 O O . VAL A 1 120 ? 0.122 6.450 12.514 1.00 82.31 120 VAL A O 1
ATOM 984 N N . VAL A 1 121 ? 0.792 6.654 14.650 1.00 81.88 121 VAL A N 1
ATOM 985 C CA . VAL A 1 121 ? 2.128 7.162 14.319 1.00 81.88 121 VAL A CA 1
ATOM 986 C C . VAL A 1 121 ? 2.936 6.111 13.561 1.00 81.88 121 VAL A C 1
ATOM 988 O O . VAL A 1 121 ? 3.513 6.437 12.531 1.00 81.88 121 VAL A O 1
ATOM 991 N N . LEU A 1 122 ? 2.938 4.851 14.005 1.00 82.69 122 LEU A N 1
ATOM 992 C CA . LEU A 1 122 ? 3.650 3.774 13.310 1.00 82.69 122 LEU A CA 1
ATOM 993 C C . LEU A 1 122 ? 3.138 3.542 11.886 1.00 82.69 122 LEU A C 1
ATOM 995 O O . LEU A 1 122 ? 3.943 3.341 10.982 1.00 82.69 122 LEU A O 1
ATOM 999 N N . GLU A 1 123 ? 1.824 3.577 11.674 1.00 83.94 123 GLU A N 1
ATOM 1000 C CA . GLU A 1 123 ? 1.237 3.441 10.338 1.00 83.94 123 GLU A CA 1
ATOM 1001 C C . GLU A 1 123 ? 1.631 4.611 9.431 1.00 83.94 123 GLU A C 1
ATOM 1003 O O . GLU A 1 123 ? 2.096 4.401 8.309 1.00 83.94 123 GLU A O 1
ATOM 1008 N N . PHE A 1 124 ? 1.537 5.841 9.941 1.00 84.38 124 PHE A N 1
ATOM 1009 C CA . PHE A 1 124 ? 1.961 7.032 9.211 1.00 84.38 124 PHE A CA 1
ATOM 1010 C C . PHE A 1 124 ? 3.455 6.999 8.866 1.00 84.38 124 PHE A C 1
ATOM 1012 O O . PHE A 1 124 ? 3.840 7.284 7.729 1.00 84.38 124 PHE A O 1
ATOM 1019 N N . LEU A 1 125 ? 4.302 6.632 9.830 1.00 83.69 125 LEU A N 1
ATOM 1020 C CA . LEU A 1 125 ? 5.735 6.509 9.609 1.00 83.69 125 LEU A CA 1
ATOM 1021 C C . LEU A 1 125 ? 6.028 5.405 8.592 1.00 83.69 125 LEU A C 1
ATOM 1023 O O . LEU A 1 125 ? 6.767 5.654 7.649 1.00 83.69 125 LEU A O 1
ATOM 1027 N N . SER A 1 126 ? 5.409 4.229 8.711 1.00 86.31 126 SER A N 1
ATOM 1028 C CA . SER A 1 126 ? 5.593 3.127 7.760 1.00 86.31 126 SER A CA 1
ATOM 1029 C C . SER A 1 126 ? 5.232 3.535 6.329 1.00 86.31 126 SER A C 1
ATOM 1031 O O . SER A 1 126 ? 6.038 3.329 5.420 1.00 86.31 126 SER A O 1
ATOM 1033 N N . LEU A 1 127 ? 4.083 4.189 6.125 1.00 87.31 127 LEU A N 1
ATOM 1034 C CA . LEU A 1 127 ? 3.682 4.714 4.814 1.00 87.31 127 LEU A CA 1
ATOM 1035 C C . LEU A 1 127 ? 4.645 5.792 4.300 1.00 87.31 127 LEU A C 1
ATOM 1037 O O . LEU A 1 127 ? 4.957 5.823 3.110 1.00 87.31 127 LEU A O 1
ATOM 1041 N N . SER A 1 128 ? 5.156 6.644 5.190 1.00 85.06 128 SER A N 1
ATOM 1042 C CA . SER A 1 128 ? 6.149 7.665 4.842 1.00 85.06 128 SER A CA 1
ATOM 1043 C C . SER A 1 128 ? 7.472 7.040 4.395 1.00 85.06 128 SER A C 1
ATOM 1045 O O . SER A 1 128 ? 8.030 7.455 3.379 1.00 85.06 128 SER A O 1
ATOM 1047 N N . VAL A 1 129 ? 7.950 6.007 5.099 1.00 85.25 129 VAL A N 1
ATOM 1048 C CA . VAL A 1 129 ? 9.156 5.256 4.721 1.00 85.25 129 VAL A CA 1
ATOM 1049 C C . VAL A 1 129 ? 8.960 4.569 3.372 1.00 85.25 129 VAL A C 1
ATOM 1051 O O . VAL A 1 129 ? 9.801 4.725 2.493 1.00 85.25 129 VAL A O 1
ATOM 1054 N N . LEU A 1 130 ? 7.838 3.871 3.172 1.00 87.62 130 LEU A N 1
ATOM 1055 C CA . LEU A 1 130 ? 7.521 3.197 1.907 1.00 87.62 130 LEU A CA 1
ATOM 1056 C C . LEU A 1 130 ? 7.469 4.180 0.728 1.00 87.62 130 LEU A C 1
ATOM 1058 O O . LEU A 1 130 ? 8.069 3.926 -0.317 1.00 87.62 130 LEU A O 1
ATOM 1062 N N . SER A 1 131 ? 6.809 5.325 0.906 1.00 88.88 131 SER A N 1
ATOM 1063 C CA . SER A 1 131 ? 6.742 6.396 -0.095 1.00 88.88 131 SER A CA 1
ATOM 1064 C C . SER A 1 131 ? 8.130 6.949 -0.443 1.00 88.88 131 SER A C 1
ATOM 1066 O O . SER A 1 131 ? 8.474 7.109 -1.620 1.00 88.88 131 SER A O 1
ATOM 1068 N N . LEU A 1 132 ? 8.973 7.169 0.571 1.00 84.06 132 LEU A N 1
ATOM 1069 C CA . LEU A 1 132 ? 10.345 7.623 0.373 1.00 84.06 132 LEU A CA 1
ATOM 1070 C C . LEU A 1 132 ? 11.184 6.570 -0.364 1.00 84.06 132 LEU A C 1
ATOM 1072 O O . LEU A 1 132 ? 11.890 6.912 -1.309 1.00 84.06 132 LEU A O 1
ATOM 1076 N N . THR A 1 133 ? 11.075 5.293 0.009 1.00 85.62 133 THR A N 1
ATOM 1077 C CA . THR A 1 133 ? 11.768 4.188 -0.667 1.00 85.62 133 THR A CA 1
ATOM 1078 C C . THR A 1 133 ? 11.387 4.103 -2.143 1.00 85.62 133 THR A C 1
ATOM 1080 O O . THR A 1 133 ? 12.275 3.969 -2.982 1.00 85.62 133 THR A O 1
ATOM 1083 N N . VAL A 1 134 ? 10.101 4.239 -2.486 1.00 87.31 134 VAL A N 1
ATOM 1084 C CA . VAL A 1 134 ? 9.653 4.258 -3.890 1.00 87.31 134 VAL A CA 1
ATOM 1085 C C . VAL A 1 134 ? 10.199 5.476 -4.633 1.00 87.31 134 VAL A C 1
ATOM 1087 O O . VAL A 1 134 ? 10.686 5.336 -5.752 1.00 87.31 134 VAL A O 1
ATOM 1090 N N . THR A 1 135 ? 10.176 6.656 -4.011 1.00 85.25 135 THR A N 1
ATOM 1091 C CA . THR A 1 135 ? 10.702 7.896 -4.610 1.00 85.25 135 THR A CA 1
ATOM 1092 C C . THR A 1 135 ? 12.199 7.785 -4.905 1.00 85.25 135 THR A C 1
ATOM 1094 O O . THR A 1 135 ? 12.657 8.136 -5.991 1.00 85.25 135 THR A O 1
ATOM 1097 N N . LEU A 1 136 ? 12.962 7.241 -3.958 1.00 80.62 136 LEU A N 1
ATOM 1098 C CA . LEU A 1 136 ? 14.394 7.004 -4.107 1.00 80.62 136 LEU A CA 1
ATOM 1099 C C . LEU A 1 136 ? 14.684 5.919 -5.154 1.00 80.62 136 LEU A C 1
ATOM 1101 O O . LEU A 1 136 ? 15.583 6.084 -5.971 1.00 80.62 136 LEU A O 1
ATOM 1105 N N . GLY A 1 137 ? 13.902 4.836 -5.175 1.00 81.56 137 GLY A N 1
ATOM 1106 C CA . GLY A 1 137 ? 14.001 3.793 -6.199 1.00 81.56 137 GLY A CA 1
ATOM 1107 C C . GLY A 1 137 ? 13.725 4.323 -7.609 1.00 81.56 137 GLY A C 1
ATOM 1108 O O . GLY A 1 137 ? 14.428 3.963 -8.550 1.00 81.56 137 GLY A O 1
ATOM 1109 N N . LEU A 1 138 ? 12.756 5.233 -7.752 1.00 82.50 138 LEU A N 1
ATOM 1110 C CA . LEU A 1 138 ? 12.452 5.886 -9.024 1.00 82.50 138 LEU A CA 1
ATOM 1111 C C . LEU A 1 138 ? 13.628 6.737 -9.526 1.00 82.50 138 LEU A C 1
ATOM 1113 O O . LEU A 1 138 ? 13.887 6.744 -10.725 1.00 82.50 138 LEU A O 1
ATOM 1117 N N . TYR A 1 139 ? 14.369 7.392 -8.627 1.00 76.69 139 TYR A N 1
ATOM 1118 C CA . TYR A 1 139 ? 15.556 8.174 -8.989 1.00 76.69 139 TYR A CA 1
ATOM 1119 C C . TYR A 1 139 ? 16.647 7.314 -9.650 1.00 76.69 139 TYR A C 1
ATOM 1121 O O . TYR A 1 139 ? 17.273 7.755 -10.605 1.00 76.69 139 TYR A O 1
ATOM 1129 N N . PHE A 1 140 ? 16.826 6.061 -9.211 1.00 72.75 140 PHE A N 1
ATOM 1130 C CA . PHE A 1 140 ? 17.734 5.109 -9.871 1.00 72.75 140 PHE A CA 1
ATOM 1131 C C . PHE A 1 140 ? 17.177 4.524 -11.171 1.00 72.75 140 PHE A C 1
ATOM 1133 O O . PHE A 1 140 ? 17.947 4.095 -12.025 1.00 72.75 140 PHE A O 1
ATOM 1140 N N . ALA A 1 141 ? 15.852 4.449 -11.304 1.00 73.25 141 ALA A N 1
ATOM 1141 C CA . ALA A 1 141 ? 15.191 3.820 -12.445 1.00 73.25 141 ALA A CA 1
ATOM 1142 C C . ALA A 1 141 ? 15.068 4.739 -13.673 1.00 73.25 141 ALA A C 1
ATOM 1144 O O . ALA A 1 141 ? 14.781 4.253 -14.767 1.00 73.25 141 ALA A O 1
ATOM 1145 N N . ILE A 1 142 ? 15.243 6.054 -13.516 1.00 72.06 142 ILE A N 1
ATOM 1146 C CA . ILE A 1 142 ? 15.239 6.999 -14.637 1.00 72.06 142 ILE A CA 1
ATOM 1147 C C . ILE A 1 142 ? 16.612 6.930 -15.321 1.00 72.06 142 ILE A C 1
ATOM 1149 O O . ILE A 1 142 ? 17.576 7.564 -14.902 1.00 72.06 142 ILE A O 1
ATOM 1153 N N . GLU A 1 143 ? 16.694 6.126 -16.381 1.00 56.19 143 GLU A N 1
ATOM 1154 C CA . GLU A 1 143 ? 17.857 6.037 -17.267 1.00 56.19 143 GLU A CA 1
ATOM 1155 C C . GLU A 1 143 ? 18.095 7.395 -17.951 1.00 56.19 143 GLU A C 1
ATOM 1157 O O . GLU A 1 143 ? 17.396 7.771 -18.891 1.00 56.19 143 GLU A O 1
ATOM 1162 N N . GLY A 1 144 ? 19.070 8.159 -17.459 1.00 58.88 144 GLY A N 1
ATOM 1163 C CA . GLY A 1 144 ? 19.434 9.452 -18.047 1.00 58.88 144 GLY A CA 1
ATOM 1164 C C . GLY A 1 144 ? 20.747 10.023 -17.522 1.00 58.88 144 GLY A C 1
ATOM 1165 O O . GLY A 1 144 ? 21.518 10.584 -18.295 1.00 58.88 144 GLY A O 1
ATOM 1166 N N . GLU A 1 145 ? 21.060 9.792 -16.248 1.00 57.50 145 GLU A N 1
ATOM 1167 C CA . GLU A 1 145 ? 22.362 10.105 -15.662 1.00 57.50 145 GLU A CA 1
ATOM 1168 C C . GLU A 1 145 ? 22.900 8.861 -14.957 1.00 57.50 145 GLU A C 1
ATOM 1170 O O . GLU A 1 145 ? 22.188 8.205 -14.198 1.00 57.50 145 GLU A O 1
ATOM 1175 N N . ALA A 1 146 ? 24.148 8.488 -15.247 1.00 58.09 146 ALA A N 1
ATOM 1176 C CA . ALA A 1 146 ? 24.807 7.386 -14.562 1.00 58.09 146 ALA A CA 1
ATOM 1177 C C . ALA A 1 146 ? 25.000 7.777 -13.093 1.00 58.09 146 ALA A C 1
ATOM 1179 O O . ALA A 1 146 ? 25.976 8.442 -12.748 1.00 58.09 146 ALA A O 1
ATOM 1180 N N . VAL A 1 147 ? 24.049 7.382 -12.245 1.00 63.72 147 VAL A N 1
ATOM 1181 C CA . VAL A 1 147 ? 24.121 7.606 -10.804 1.00 63.72 147 VAL A CA 1
ATOM 1182 C C . VAL A 1 147 ? 25.423 6.994 -10.298 1.00 63.72 147 VAL A C 1
ATOM 1184 O O . VAL A 1 147 ? 25.705 5.809 -10.506 1.00 63.72 147 VAL A O 1
ATOM 1187 N N . THR A 1 148 ? 26.258 7.814 -9.671 1.00 71.50 148 THR A N 1
ATOM 1188 C CA . THR A 1 148 ? 27.561 7.363 -9.184 1.00 71.50 148 THR A CA 1
ATOM 1189 C C . THR A 1 148 ? 27.381 6.351 -8.052 1.00 71.50 148 THR A C 1
ATOM 1191 O O . THR A 1 148 ? 26.448 6.435 -7.253 1.00 71.50 148 THR A O 1
ATOM 1194 N N . ALA A 1 149 ? 28.297 5.384 -7.931 1.00 71.81 149 ALA A N 1
ATOM 1195 C CA . ALA A 1 149 ? 28.240 4.367 -6.871 1.00 71.81 149 ALA A CA 1
ATOM 1196 C C . ALA A 1 149 ? 28.169 4.981 -5.451 1.00 71.81 149 ALA A C 1
ATOM 1198 O O . ALA A 1 149 ? 27.606 4.381 -4.531 1.00 71.81 149 ALA A O 1
ATOM 1199 N N . SER A 1 150 ? 28.696 6.198 -5.280 1.00 75.25 150 SER A N 1
ATOM 1200 C CA . SER A 1 150 ? 28.584 7.011 -4.066 1.00 75.25 150 SER A CA 1
ATOM 1201 C C . SER A 1 150 ? 27.154 7.460 -3.761 1.00 75.25 150 SER A C 1
ATOM 1203 O O . SER A 1 150 ? 26.728 7.367 -2.612 1.00 75.25 150 SER A O 1
ATOM 1205 N N . GLU A 1 151 ? 26.396 7.899 -4.765 1.00 74.50 151 GLU A N 1
ATOM 1206 C CA . GLU A 1 151 ? 24.997 8.322 -4.611 1.00 74.50 151 GLU A CA 1
ATOM 1207 C C . GLU A 1 151 ? 24.103 7.117 -4.296 1.00 74.50 151 GLU A C 1
ATOM 1209 O O . GLU A 1 151 ? 23.284 7.175 -3.378 1.00 74.50 151 GLU A O 1
ATOM 1214 N N . ALA A 1 152 ? 24.347 5.980 -4.958 1.00 71.62 152 ALA A N 1
ATOM 1215 C CA . ALA A 1 152 ? 23.689 4.710 -4.649 1.00 71.62 152 ALA A CA 1
ATOM 1216 C C . ALA A 1 152 ? 23.903 4.267 -3.195 1.00 71.62 152 ALA A C 1
ATOM 1218 O O . ALA A 1 152 ? 22.955 3.917 -2.488 1.00 71.62 152 ALA A O 1
ATOM 1219 N N . SER A 1 153 ? 25.149 4.342 -2.726 1.00 77.75 153 SER A N 1
ATOM 1220 C CA . SER A 1 153 ? 25.509 3.972 -1.356 1.00 77.75 153 SER A CA 1
ATOM 1221 C C . SER A 1 153 ? 24.889 4.919 -0.327 1.00 77.75 153 SER A C 1
ATOM 1223 O O . SER A 1 153 ? 24.352 4.462 0.681 1.00 77.75 153 SER A O 1
ATOM 1225 N N . ALA A 1 154 ? 24.911 6.230 -0.586 1.00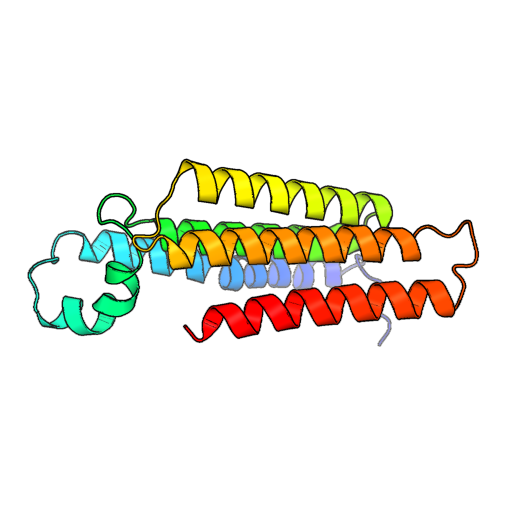 80.50 154 ALA A N 1
ATOM 1226 C CA . ALA A 1 154 ? 24.330 7.233 0.304 1.00 80.50 154 ALA A CA 1
ATOM 1227 C C . ALA A 1 154 ? 22.818 7.037 0.472 1.00 80.50 154 ALA A C 1
ATOM 1229 O O . ALA A 1 154 ? 22.313 7.022 1.595 1.00 80.50 154 ALA A O 1
ATOM 1230 N N . VAL A 1 155 ? 22.100 6.811 -0.630 1.00 75.75 155 VAL A N 1
ATOM 1231 C CA . VAL A 1 155 ? 20.658 6.559 -0.594 1.00 75.75 155 VAL A CA 1
ATOM 1232 C C . VAL A 1 155 ? 20.335 5.249 0.133 1.00 75.75 155 VAL A C 1
ATOM 1234 O O . VAL A 1 155 ? 19.431 5.225 0.969 1.00 75.75 155 VAL A O 1
ATOM 1237 N N . GLY A 1 156 ? 21.101 4.179 -0.106 1.00 74.38 156 GLY A N 1
ATOM 1238 C CA . GLY A 1 156 ? 20.945 2.912 0.619 1.00 74.38 156 GLY A CA 1
ATOM 1239 C C . GLY A 1 156 ? 21.157 3.054 2.133 1.00 74.38 156 GLY A C 1
ATOM 1240 O O . GLY A 1 156 ? 20.392 2.494 2.920 1.00 74.38 156 GLY A O 1
ATOM 1241 N N . ILE A 1 157 ? 22.138 3.860 2.554 1.00 82.50 157 ILE A N 1
ATOM 1242 C CA . ILE A 1 157 ? 22.379 4.173 3.971 1.00 82.50 157 ILE A CA 1
ATOM 1243 C C . ILE A 1 157 ? 21.204 4.959 4.562 1.00 82.50 157 ILE A C 1
ATOM 1245 O O . ILE A 1 157 ? 20.745 4.622 5.651 1.00 82.50 157 ILE A O 1
ATOM 1249 N N . ILE A 1 158 ? 20.676 5.959 3.848 1.00 80.44 158 ILE A N 1
ATOM 1250 C CA . ILE A 1 158 ? 19.504 6.731 4.293 1.00 80.44 158 ILE A CA 1
ATOM 1251 C C . ILE A 1 158 ? 18.301 5.805 4.507 1.00 80.44 158 ILE A C 1
ATOM 1253 O O . ILE A 1 158 ? 17.661 5.872 5.557 1.00 80.44 158 ILE A O 1
ATOM 1257 N N . MET A 1 159 ? 18.029 4.889 3.570 1.00 75.25 159 MET A N 1
ATOM 1258 C CA . MET A 1 159 ? 16.954 3.904 3.732 1.00 75.25 159 MET A CA 1
ATOM 1259 C C . MET A 1 159 ? 17.168 3.019 4.966 1.00 75.25 159 MET A C 1
ATOM 1261 O O . MET A 1 159 ? 16.225 2.788 5.724 1.00 75.25 159 MET A O 1
ATOM 1265 N N . LEU A 1 160 ? 18.393 2.532 5.189 1.00 80.19 160 LEU A N 1
ATOM 1266 C CA . LEU A 1 160 ? 18.728 1.703 6.350 1.00 80.19 160 LEU A CA 1
ATOM 1267 C C . LEU A 1 160 ? 18.529 2.451 7.669 1.00 80.19 160 LEU A C 1
ATOM 1269 O O . LEU A 1 160 ? 17.927 1.902 8.590 1.00 80.19 160 LEU A O 1
ATOM 1273 N N . VAL A 1 161 ? 18.993 3.700 7.755 1.00 84.06 161 VAL A N 1
ATOM 1274 C CA . VAL A 1 161 ? 18.861 4.532 8.958 1.00 84.06 161 VAL A CA 1
ATOM 1275 C C . VAL A 1 161 ? 17.392 4.785 9.280 1.00 84.06 161 VAL A C 1
ATOM 1277 O O . VAL A 1 161 ? 16.989 4.600 10.424 1.00 84.06 161 VAL A O 1
ATOM 1280 N N . ILE A 1 162 ? 16.585 5.133 8.275 1.00 77.62 162 ILE A N 1
ATOM 1281 C CA . ILE A 1 162 ? 15.154 5.415 8.444 1.00 77.62 162 ILE A CA 1
ATOM 1282 C C . ILE A 1 162 ? 14.379 4.170 8.906 1.00 77.62 162 ILE A C 1
ATOM 1284 O O . ILE A 1 162 ? 13.537 4.246 9.801 1.00 77.62 162 ILE A O 1
ATOM 1288 N N . ASN A 1 163 ? 14.674 2.999 8.336 1.00 74.81 163 ASN A N 1
ATOM 1289 C CA . ASN A 1 163 ? 14.045 1.751 8.774 1.00 74.81 163 ASN A CA 1
ATOM 1290 C C . ASN A 1 163 ? 14.511 1.339 10.183 1.00 74.81 163 ASN A C 1
ATOM 1292 O O . ASN A 1 163 ? 13.711 0.857 10.986 1.00 74.81 163 ASN A O 1
ATOM 1296 N N . ALA A 1 164 ? 15.789 1.554 10.511 1.00 81.56 164 ALA A N 1
ATOM 1297 C CA . ALA A 1 164 ? 16.333 1.254 11.832 1.00 81.56 164 ALA A CA 1
ATOM 1298 C C . ALA A 1 164 ? 15.766 2.174 12.925 1.00 81.56 164 ALA A C 1
ATOM 1300 O O . ALA A 1 164 ? 15.467 1.693 14.019 1.00 81.56 164 ALA A O 1
ATOM 1301 N N . SER A 1 165 ? 15.572 3.468 12.640 1.00 78.38 165 SER A N 1
ATOM 1302 C CA . SER A 1 165 ? 14.958 4.411 13.585 1.00 78.38 165 SER A CA 1
ATOM 1303 C C . SER A 1 165 ? 13.507 4.045 13.882 1.00 78.38 165 SER A C 1
ATOM 1305 O O . SER A 1 165 ? 13.115 4.025 15.045 1.00 78.38 165 SER A O 1
ATOM 1307 N N . LEU A 1 166 ? 12.742 3.643 12.861 1.00 70.94 166 LEU A N 1
ATOM 1308 C CA . LEU A 1 166 ? 11.371 3.158 13.039 1.00 70.94 166 LEU A CA 1
ATOM 1309 C C . LEU A 1 166 ? 11.313 1.936 13.971 1.00 70.94 166 LEU A C 1
ATOM 1311 O O . LEU A 1 166 ? 10.458 1.839 14.850 1.00 70.94 166 LEU A O 1
ATOM 1315 N N . LEU A 1 167 ? 12.252 1.001 13.798 1.00 71.38 167 LEU A N 1
ATOM 1316 C CA . LEU A 1 167 ? 12.335 -0.205 14.622 1.00 71.38 167 LEU A CA 1
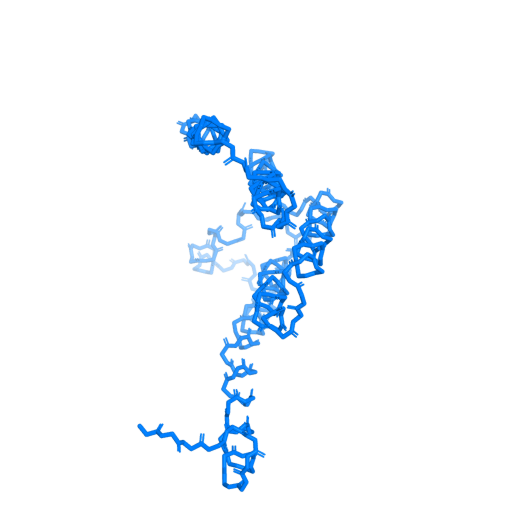ATOM 1317 C C . LEU A 1 167 ? 12.719 0.105 16.080 1.00 71.38 167 LEU A C 1
ATOM 1319 O O . LEU A 1 167 ? 12.320 -0.624 16.990 1.00 71.38 167 LEU A O 1
ATOM 1323 N N . ALA A 1 168 ? 13.509 1.159 16.304 1.00 73.31 168 ALA A N 1
ATOM 1324 C CA . ALA A 1 168 ? 13.915 1.600 17.634 1.00 73.31 168 ALA A CA 1
ATOM 1325 C C . ALA A 1 168 ? 12.752 2.243 18.407 1.00 73.31 168 ALA A C 1
ATOM 1327 O O . ALA A 1 168 ? 12.583 1.959 19.591 1.00 73.31 168 ALA A O 1
ATOM 1328 N N . GLU A 1 169 ? 11.911 3.031 17.733 1.00 64.75 169 GLU A N 1
ATOM 1329 C CA . GLU A 1 169 ? 10.703 3.626 18.326 1.00 64.75 169 GLU A CA 1
ATOM 1330 C C . GLU A 1 169 ? 9.631 2.575 18.660 1.00 64.75 169 GLU A C 1
ATOM 1332 O O . GLU A 1 169 ? 8.863 2.748 19.601 1.00 64.75 169 GLU A O 1
ATOM 1337 N N . GLY A 1 170 ? 9.637 1.438 17.954 1.00 56.09 170 GLY A N 1
ATOM 1338 C CA . GLY A 1 170 ? 8.773 0.280 18.202 1.00 56.09 170 GLY A CA 1
ATOM 1339 C C . GLY A 1 170 ? 8.962 -0.433 19.553 1.00 56.09 170 GLY A C 1
ATOM 1340 O O . GLY A 1 170 ? 8.151 -1.294 19.894 1.00 56.09 170 GLY A O 1
ATOM 1341 N N . LYS A 1 171 ? 10.045 -0.143 20.291 1.00 54.09 171 LYS A N 1
ATOM 1342 C CA . LYS A 1 171 ? 10.443 -0.859 21.521 1.00 54.09 171 LYS A CA 1
ATOM 1343 C C . LYS A 1 171 ? 10.207 -0.088 22.829 1.00 54.09 171 LYS A C 1
ATOM 1345 O O . LYS A 1 171 ? 10.485 -0.655 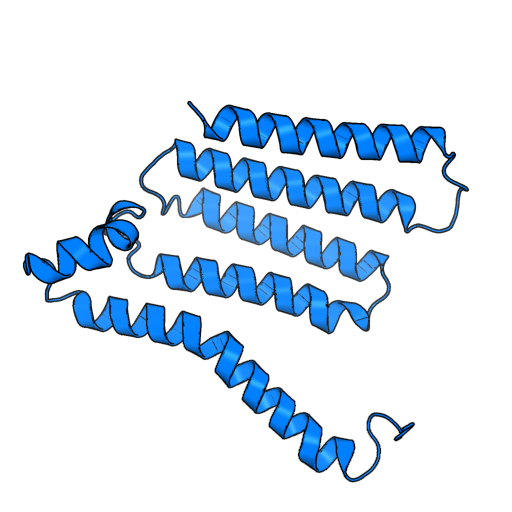23.886 1.00 54.09 171 LYS A O 1
ATOM 1350 N N . CYS A 1 172 ? 9.733 1.156 22.765 1.00 42.22 172 CYS A N 1
ATOM 1351 C CA . CYS A 1 172 ? 9.320 1.945 23.934 1.00 42.22 172 CYS A CA 1
ATOM 1352 C C . CYS A 1 172 ? 7.833 1.737 24.240 1.00 42.22 172 CYS A C 1
ATOM 1354 O O . CYS A 1 172 ? 7.493 1.719 25.443 1.00 42.22 172 CYS A O 1
#

Radius of gyration: 20.89 Å; chains: 1; bounding box: 53×36×55 Å

Secondary structure (DSSP, 8-state):
--PPTTSTHIIIIIHHHHHHHHHHHHHHHHHHHHHHHHHHTT-TT-HHHHHHSHHHHHHB-GGGTTHHHHHHHHHHHHHHHHHHHTTS-HHHHHHHHHHHHHHHHHHHHHH--BS-HHHHHHHHHHHHHHHHHHHHHHHHHSTTS---HHHHHHHHHHHHHHHHHHHHHTT-

InterPro domains:
  IPR051246 WD repeat-containing protein 48 [PTHR19862] (1-168)

Foldseek 3Di:
DDDDCPDDPCVPPVVVVVVVVCCCVLVVVLVVQQVVLVVCVVVPPDPVCCVVCVVVPVFFDPVPSSVVSVVSVLVSVLVVLVVVVVVDDLLVSLVVNLVSLVVVLVVCVVPVGTPDPLVNVLSNLVSVLVSLVSVLVVVVVPPDDPQDPVNVVVSVVVSVVSVVVSVVSVPD

pLDDT: mean 76.59, std 12.09, range [41.28, 93.94]

Sequence (172 aa):
MQQECYSGTHLSVYVPIGVVAVFMYCLLPPLVSYLLMWRHRKQLDDHHVGQVYGFLYKRYRERYWYWESVLQLETLALVAVEVFGRALVTSHQALLLLAVFLVIGAVNMTCSAMRSHFLVVLEFLSLSVLSLTVTLGLYFAIEGEAVTASEASAVGIIMLVINASLLAEGKC

Organism: Chlamydomonas incerta (NCBI:txid51695)